Protein AF-A0A3D0XWC6-F1 (afdb_monomer_lite)

pLDDT: mean 75.86, std 12.55, range [39.06, 91.44]

Radius of gyration: 20.67 Å; chains: 1; bounding box: 57×22×53 Å

Foldseek 3Di:
DVVVLVVLLVVLVVVVVVPPPDDDDDPVSVVSNVVSVVVVVVCVVLVVQQVVLVVQQVVQLVCQVVVNAQEGEQELVSHDPPDPCSVVSDPVCVVVVCVVSVGDPSRHYHYHDDDDPPD

Structure (mmCIF, N/CA/C/O backbone):
data_AF-A0A3D0XWC6-F1
#
_entry.id   AF-A0A3D0XWC6-F1
#
loop_
_atom_site.group_PDB
_atom_site.id
_atom_site.type_symbol
_atom_site.label_atom_id
_atom_site.label_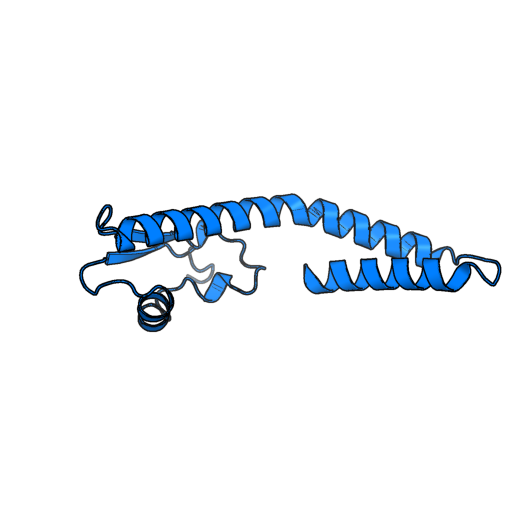alt_id
_atom_site.label_comp_id
_atom_site.label_asym_id
_atom_site.label_entity_id
_atom_site.label_seq_id
_atom_site.pdbx_PDB_ins_code
_atom_site.Cartn_x
_atom_site.Cartn_y
_atom_site.Cartn_z
_atom_site.occupancy
_atom_site.B_iso_or_equiv
_atom_site.auth_seq_id
_atom_site.auth_comp_id
_atom_site.auth_asym_id
_atom_site.auth_atom_id
_atom_site.pdbx_PDB_model_num
ATOM 1 N N . MET A 1 1 ? 4.866 -4.710 -11.194 1.00 57.28 1 MET A N 1
ATOM 2 C CA . MET A 1 1 ? 5.141 -3.732 -12.273 1.00 57.28 1 MET A CA 1
ATOM 3 C C . MET A 1 1 ? 6.253 -2.764 -11.883 1.00 57.28 1 MET A C 1
ATOM 5 O O . MET A 1 1 ? 7.289 -2.805 -12.520 1.00 57.28 1 MET A O 1
ATOM 9 N N . PHE A 1 2 ? 6.116 -1.983 -10.807 1.00 61.41 2 PHE A N 1
ATOM 10 C CA . PHE A 1 2 ? 7.127 -0.991 -10.390 1.00 61.41 2 PHE A CA 1
ATOM 11 C C . PHE A 1 2 ? 8.578 -1.521 -10.254 1.00 61.41 2 PHE A C 1
ATOM 13 O O . PHE A 1 2 ? 9.474 -0.887 -10.805 1.00 61.41 2 PHE A O 1
ATOM 20 N N . PRO A 1 3 ? 8.836 -2.707 -9.653 1.00 64.12 3 PRO A N 1
ATOM 21 C CA . PRO A 1 3 ? 10.198 -3.246 -9.563 1.00 64.12 3 PRO A CA 1
ATOM 22 C C . PRO A 1 3 ? 10.806 -3.588 -10.926 1.00 64.12 3 PRO A C 1
ATOM 24 O O . PRO A 1 3 ? 11.993 -3.386 -11.131 1.00 64.12 3 PRO A O 1
ATOM 27 N N . LEU A 1 4 ? 9.986 -4.066 -11.869 1.00 63.88 4 LEU A N 1
ATOM 28 C CA . LEU A 1 4 ? 10.430 -4.378 -13.228 1.00 63.88 4 LEU A CA 1
ATOM 29 C C . LEU A 1 4 ? 10.775 -3.104 -13.990 1.00 63.88 4 LEU A C 1
ATOM 31 O O . LEU A 1 4 ? 11.787 -3.067 -14.667 1.00 63.88 4 LEU A O 1
ATOM 35 N N . ILE A 1 5 ? 9.975 -2.048 -13.839 1.00 65.94 5 ILE A N 1
ATOM 36 C CA . ILE A 1 5 ? 10.244 -0.771 -14.500 1.00 65.94 5 ILE A CA 1
ATOM 37 C C . ILE A 1 5 ? 11.549 -0.151 -13.964 1.00 65.94 5 ILE A C 1
ATOM 39 O O . ILE A 1 5 ? 12.373 0.311 -14.751 1.00 65.94 5 ILE A O 1
ATOM 43 N N . ILE A 1 6 ? 11.767 -0.188 -12.643 1.00 66.88 6 ILE A N 1
ATOM 44 C CA . ILE A 1 6 ? 13.027 0.252 -12.021 1.00 66.88 6 ILE A CA 1
ATOM 45 C C . ILE A 1 6 ? 14.200 -0.603 -12.504 1.00 66.88 6 ILE A C 1
ATOM 47 O O . ILE A 1 6 ? 15.245 -0.054 -12.836 1.00 66.88 6 ILE A O 1
ATOM 51 N N . LEU A 1 7 ? 14.026 -1.926 -12.580 1.00 68.25 7 LEU A N 1
ATOM 52 C CA . LEU A 1 7 ? 15.052 -2.834 -13.082 1.00 68.25 7 LEU A CA 1
ATOM 53 C C . LEU A 1 7 ? 15.408 -2.514 -14.536 1.00 68.25 7 LEU A C 1
ATOM 55 O O . LEU A 1 7 ? 16.587 -2.436 -14.845 1.00 68.25 7 LEU A O 1
ATOM 59 N N . THR A 1 8 ? 14.426 -2.268 -15.407 1.00 67.06 8 THR A N 1
ATOM 60 C CA . THR A 1 8 ? 14.668 -1.892 -16.809 1.00 67.06 8 THR A CA 1
ATOM 61 C C . THR A 1 8 ? 15.379 -0.544 -16.920 1.00 67.06 8 THR A C 1
ATOM 63 O O . THR A 1 8 ? 16.280 -0.406 -17.742 1.00 67.06 8 THR A O 1
ATOM 66 N N . LEU A 1 9 ? 15.024 0.437 -16.079 1.00 66.75 9 LEU A N 1
ATOM 67 C CA . LEU A 1 9 ? 15.721 1.725 -16.031 1.00 66.75 9 LEU A CA 1
ATOM 68 C C . LEU A 1 9 ? 17.173 1.555 -15.560 1.00 66.75 9 LEU A C 1
ATOM 70 O O . LEU A 1 9 ? 18.082 2.089 -16.185 1.00 66.75 9 LEU A O 1
ATOM 74 N N . LEU A 1 10 ? 17.395 0.800 -14.482 1.00 69.38 10 LEU A N 1
ATOM 75 C CA . LEU A 1 10 ? 18.729 0.506 -13.956 1.00 69.38 10 LEU A CA 1
ATOM 76 C C . LEU A 1 10 ? 19.567 -0.267 -14.970 1.00 69.38 10 LEU A C 1
ATOM 78 O O . LEU A 1 10 ? 20.735 0.055 -15.138 1.00 69.38 10 LEU A O 1
ATOM 82 N N . LEU A 1 11 ? 18.975 -1.232 -15.682 1.00 67.19 11 LEU A N 1
ATOM 83 C CA . LEU A 1 11 ? 19.654 -1.959 -16.751 1.00 67.19 11 LEU A CA 1
ATOM 84 C C . LEU A 1 11 ? 20.095 -0.984 -17.846 1.00 67.19 11 LEU A C 1
ATOM 86 O O . LEU A 1 11 ? 21.275 -0.949 -18.171 1.00 67.19 11 LEU A O 1
ATOM 90 N N . ALA A 1 12 ? 19.181 -0.135 -18.326 1.00 65.69 12 ALA A N 1
ATOM 91 C CA . ALA A 1 12 ? 19.459 0.856 -19.363 1.00 65.69 12 ALA A CA 1
ATOM 92 C C . ALA A 1 12 ? 20.516 1.901 -18.947 1.00 65.69 12 ALA A C 1
ATOM 94 O O . ALA A 1 12 ? 21.336 2.317 -19.765 1.00 65.69 12 ALA A O 1
ATOM 95 N N . LEU A 1 13 ? 20.523 2.314 -17.675 1.00 66.38 13 LEU A N 1
ATOM 96 C CA . LEU A 1 13 ? 21.527 3.229 -17.120 1.00 66.38 13 LEU A CA 1
ATOM 97 C C . LEU A 1 13 ? 22.881 2.536 -16.922 1.00 66.38 13 LEU A C 1
ATOM 99 O O . LEU A 1 13 ? 23.910 3.097 -17.280 1.00 66.38 13 LEU A O 1
ATOM 103 N N . SER A 1 14 ? 22.890 1.298 -16.423 1.00 65.12 14 SER A N 1
ATOM 104 C CA . SER A 1 14 ? 24.118 0.519 -16.227 1.00 65.12 14 SER A CA 1
ATOM 105 C C . SER A 1 14 ? 24.807 0.168 -17.549 1.00 65.12 14 SER A C 1
ATOM 107 O O . SER A 1 14 ? 26.035 0.200 -17.631 1.00 65.12 14 SER A O 1
ATOM 109 N N . THR A 1 15 ? 24.037 -0.078 -18.616 1.00 63.44 15 THR A N 1
ATOM 110 C CA . THR A 1 15 ? 24.581 -0.209 -19.972 1.00 63.44 15 THR A CA 1
ATOM 111 C C . THR A 1 15 ? 25.120 1.122 -20.489 1.00 63.44 15 THR A C 1
ATOM 113 O O . THR A 1 15 ? 26.140 1.126 -21.158 1.00 63.44 15 THR A O 1
ATOM 116 N N . ALA A 1 16 ? 24.519 2.265 -20.146 1.00 61.06 16 ALA A N 1
ATOM 117 C CA . ALA A 1 16 ? 25.043 3.570 -20.556 1.00 61.06 16 ALA A CA 1
ATOM 118 C C . ALA A 1 16 ? 26.368 3.937 -19.850 1.00 61.06 16 ALA A C 1
ATOM 120 O O . ALA A 1 16 ? 27.263 4.492 -20.487 1.00 61.06 16 ALA A O 1
ATOM 121 N N . GLU A 1 17 ? 26.530 3.599 -18.565 1.00 55.00 17 GLU A N 1
ATOM 122 C CA . GLU A 1 17 ? 27.761 3.866 -17.798 1.00 55.00 17 GLU A CA 1
ATOM 123 C C . GLU A 1 17 ? 28.928 2.943 -18.187 1.00 55.00 17 GLU A C 1
ATOM 125 O O . GLU A 1 17 ? 30.071 3.393 -18.272 1.00 55.00 17 GLU A O 1
ATOM 130 N N . GLY A 1 18 ? 28.662 1.672 -18.514 1.00 53.81 18 GLY A N 1
ATOM 131 C CA . GLY A 1 18 ? 29.686 0.744 -19.021 1.00 53.81 18 GLY A CA 1
ATOM 132 C C . GLY A 1 18 ? 30.281 1.136 -20.385 1.00 53.81 18 GLY A C 1
ATOM 133 O O . GLY A 1 18 ? 31.334 0.627 -20.772 1.00 53.81 18 GLY A O 1
ATOM 134 N N . PHE A 1 19 ? 29.637 2.063 -21.102 1.00 49.38 19 PHE A N 1
ATOM 135 C CA . PHE A 1 19 ? 29.958 2.467 -22.475 1.00 49.38 19 PHE A CA 1
ATOM 136 C C . PHE A 1 19 ? 30.854 3.704 -22.599 1.00 49.38 19 PHE A C 1
ATOM 138 O O . PHE A 1 19 ? 31.242 4.065 -23.711 1.00 49.38 19 PHE A O 1
ATOM 145 N N . GLN A 1 20 ? 31.272 4.322 -21.489 1.00 49.31 20 GLN A N 1
ATOM 146 C CA . GLN A 1 20 ? 32.232 5.434 -21.536 1.00 49.31 20 GLN A CA 1
ATOM 147 C C . GLN A 1 20 ? 33.602 5.019 -22.130 1.00 49.31 20 GLN A C 1
ATOM 149 O O . GLN A 1 20 ? 34.410 5.882 -22.464 1.00 49.31 20 GLN A O 1
ATOM 154 N N . ASN A 1 21 ? 33.837 3.711 -22.324 1.00 54.09 21 ASN A N 1
ATOM 155 C CA . ASN A 1 21 ? 35.078 3.138 -22.848 1.00 54.09 21 ASN A CA 1
ATOM 156 C C . ASN A 1 21 ? 35.014 2.547 -24.273 1.00 54.09 21 ASN A C 1
ATOM 158 O O . ASN A 1 21 ? 36.070 2.175 -24.778 1.00 54.09 21 ASN A O 1
ATOM 162 N N . ASN A 1 22 ? 33.861 2.439 -24.950 1.00 49.38 22 ASN A N 1
ATOM 163 C CA . ASN A 1 22 ? 33.847 1.997 -26.356 1.00 49.38 22 ASN A CA 1
ATOM 164 C C . ASN A 1 22 ? 32.578 2.420 -27.108 1.00 49.38 22 ASN A C 1
ATOM 166 O O . ASN A 1 22 ? 31.469 2.343 -26.599 1.00 49.38 22 ASN A O 1
ATOM 170 N N . HIS A 1 23 ? 32.776 2.888 -28.337 1.00 52.88 23 HIS A N 1
ATOM 171 C CA . HIS A 1 23 ? 31.792 3.574 -29.169 1.00 52.88 23 HIS A CA 1
ATOM 172 C C . HIS A 1 23 ? 30.592 2.701 -29.605 1.00 52.88 23 HIS A C 1
ATOM 174 O O . HIS A 1 23 ? 30.757 1.540 -29.971 1.00 52.88 23 HIS A O 1
ATOM 180 N N . VAL A 1 24 ? 29.439 3.379 -29.729 1.00 56.16 24 VAL A N 1
ATOM 181 C CA . VAL A 1 24 ? 28.147 3.007 -30.358 1.00 56.16 24 VAL A CA 1
ATOM 182 C C . VAL A 1 24 ? 27.076 2.463 -29.399 1.00 56.16 24 VAL A C 1
ATOM 184 O O . VAL A 1 24 ? 26.922 1.262 -29.220 1.00 56.16 24 VAL A O 1
ATOM 187 N N . ILE A 1 25 ? 26.264 3.385 -28.869 1.00 58.34 25 ILE A N 1
ATOM 188 C CA . ILE A 1 25 ? 24.975 3.088 -28.223 1.00 58.34 25 ILE A CA 1
ATOM 189 C C . ILE A 1 25 ? 24.035 2.471 -29.271 1.00 58.34 25 ILE A C 1
ATOM 191 O O . ILE A 1 25 ? 23.836 3.050 -30.344 1.00 58.34 25 ILE A O 1
ATOM 195 N N . SER A 1 26 ? 23.438 1.315 -28.972 1.00 67.88 26 SER A N 1
ATOM 196 C CA . SER A 1 26 ? 22.482 0.665 -29.872 1.00 67.88 26 SER A CA 1
ATOM 197 C C . SER A 1 26 ? 21.122 1.370 -29.815 1.00 67.88 26 SER A C 1
ATOM 199 O O . SER A 1 26 ? 20.612 1.689 -28.742 1.00 67.88 26 SER A O 1
ATOM 201 N N . VAL A 1 27 ? 20.473 1.572 -30.967 1.00 67.81 27 VAL A N 1
ATOM 202 C CA . VAL A 1 27 ? 19.117 2.164 -31.062 1.00 67.81 27 VAL A CA 1
ATOM 203 C C . VAL A 1 27 ? 18.114 1.435 -30.155 1.00 67.81 27 VAL A C 1
ATOM 205 O O . VAL A 1 27 ? 17.230 2.057 -29.568 1.00 67.81 27 VAL A O 1
ATOM 208 N N . ILE A 1 28 ? 18.289 0.123 -29.986 1.00 69.88 28 ILE A N 1
ATOM 209 C CA . ILE A 1 28 ? 17.441 -0.725 -29.140 1.00 69.88 28 ILE A CA 1
ATOM 210 C C . ILE A 1 28 ? 17.544 -0.321 -27.660 1.00 69.88 28 ILE A C 1
ATOM 212 O O . ILE A 1 28 ? 16.533 -0.311 -26.959 1.00 69.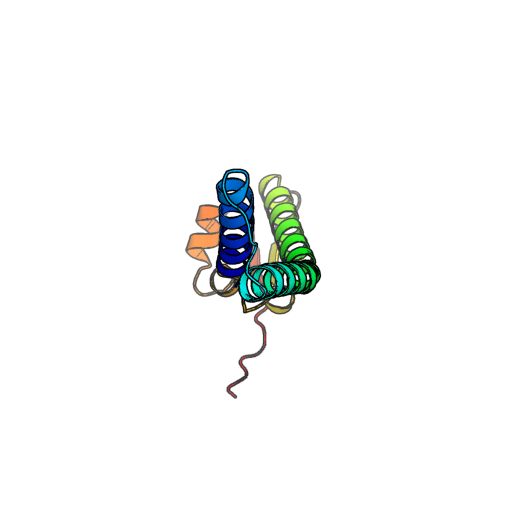88 28 ILE A O 1
ATOM 216 N N . GLU A 1 29 ? 18.731 0.060 -27.189 1.00 66.94 29 GLU A N 1
ATOM 217 C CA . GLU A 1 29 ? 18.974 0.451 -25.794 1.00 66.94 29 GLU A CA 1
ATOM 218 C C . GLU A 1 29 ? 18.319 1.797 -25.480 1.00 66.94 29 GLU A C 1
ATOM 220 O O . GLU A 1 29 ? 17.666 1.946 -24.447 1.00 66.94 29 GLU A O 1
ATOM 225 N N . VAL A 1 30 ? 18.395 2.752 -26.412 1.00 69.62 30 VAL A N 1
ATOM 226 C CA . VAL A 1 30 ? 17.707 4.047 -26.292 1.00 69.62 30 VAL A CA 1
ATOM 227 C C . VAL A 1 30 ? 16.193 3.848 -26.269 1.00 69.62 30 VAL A C 1
ATOM 229 O O . VAL A 1 30 ? 15.509 4.407 -25.411 1.00 69.62 30 VAL A O 1
ATOM 232 N N . CYS A 1 31 ? 15.653 3.009 -27.158 1.00 72.88 31 CYS A N 1
ATOM 233 C CA . CYS A 1 31 ? 14.229 2.679 -27.156 1.00 72.88 31 CYS A CA 1
ATOM 234 C C . CYS A 1 31 ? 13.798 2.005 -25.844 1.00 72.88 31 CYS A C 1
ATOM 236 O O . CYS A 1 31 ? 12.736 2.338 -25.313 1.00 72.88 31 CYS A O 1
ATOM 238 N N . ALA A 1 32 ? 14.613 1.106 -25.285 1.00 71.12 32 ALA A N 1
ATOM 239 C CA . ALA A 1 32 ? 14.329 0.456 -24.007 1.00 71.12 32 ALA A CA 1
ATOM 240 C C . ALA A 1 32 ? 14.344 1.457 -22.838 1.00 71.12 32 ALA A C 1
ATOM 242 O O . ALA A 1 32 ? 13.417 1.456 -22.026 1.00 71.12 32 ALA A O 1
ATOM 243 N N . ALA A 1 33 ? 15.332 2.356 -22.795 1.00 69.31 33 ALA A N 1
ATOM 244 C CA . ALA A 1 33 ? 15.447 3.405 -21.782 1.00 69.31 33 ALA A CA 1
ATOM 245 C C . ALA A 1 33 ? 14.247 4.362 -21.807 1.00 69.31 33 ALA A C 1
ATOM 247 O O . ALA A 1 33 ? 13.632 4.630 -20.774 1.00 69.31 33 ALA A O 1
ATOM 248 N N . VAL A 1 34 ? 13.869 4.834 -22.999 1.00 75.00 34 VAL A N 1
ATOM 249 C CA . VAL A 1 34 ? 12.709 5.716 -23.193 1.00 75.00 34 VAL A CA 1
ATOM 250 C C . VAL A 1 34 ? 11.416 5.003 -22.806 1.00 75.00 34 VAL A C 1
ATOM 252 O O . VAL A 1 34 ? 10.587 5.576 -22.103 1.00 75.00 34 VAL A O 1
ATOM 255 N N . THR A 1 35 ? 11.249 3.739 -23.200 1.00 74.94 35 THR A N 1
ATOM 256 C CA . THR A 1 35 ? 10.066 2.949 -22.828 1.00 74.94 35 THR A CA 1
ATOM 257 C C . THR A 1 35 ? 9.973 2.762 -21.312 1.00 74.94 35 THR A C 1
ATOM 259 O O . THR A 1 35 ? 8.899 2.936 -20.737 1.00 74.94 35 THR A O 1
ATOM 262 N N . ALA A 1 36 ? 11.094 2.474 -20.644 1.00 71.56 36 ALA A N 1
ATOM 263 C CA . ALA A 1 36 ? 11.151 2.362 -19.189 1.00 71.56 36 ALA A CA 1
ATOM 264 C C . ALA A 1 36 ? 10.821 3.694 -18.501 1.00 71.56 36 ALA A C 1
ATOM 266 O O . ALA A 1 36 ? 10.024 3.720 -17.564 1.00 71.56 36 ALA A O 1
ATOM 267 N N . LEU A 1 37 ? 11.363 4.808 -18.998 1.00 74.25 37 LEU A N 1
ATOM 268 C CA . LEU A 1 37 ? 11.084 6.143 -18.476 1.00 74.25 37 LEU A CA 1
ATOM 269 C C . LEU A 1 37 ? 9.605 6.517 -18.630 1.00 74.25 37 LEU A C 1
ATOM 271 O O . LEU A 1 37 ? 8.978 6.981 -17.679 1.00 74.25 37 LEU A O 1
ATOM 275 N N . LEU A 1 38 ? 9.018 6.271 -19.803 1.00 78.12 38 LEU A N 1
ATOM 276 C CA . LEU A 1 38 ? 7.595 6.504 -20.042 1.00 78.12 38 LEU A CA 1
ATOM 277 C C . LEU A 1 38 ? 6.729 5.628 -19.133 1.00 78.12 38 LEU A C 1
ATOM 279 O O . LEU A 1 38 ? 5.744 6.119 -18.581 1.00 78.12 38 LEU A O 1
ATOM 283 N N . ALA A 1 39 ? 7.103 4.366 -18.920 1.00 76.31 39 ALA A N 1
ATOM 284 C CA . ALA A 1 39 ? 6.409 3.481 -17.991 1.00 76.31 39 ALA A CA 1
ATOM 285 C C . ALA A 1 39 ? 6.510 3.968 -16.532 1.00 76.31 39 ALA A C 1
ATOM 287 O O . ALA A 1 39 ? 5.521 3.879 -15.802 1.00 76.31 39 ALA A O 1
ATOM 288 N N . LEU A 1 40 ? 7.650 4.537 -16.109 1.00 73.00 40 LEU A N 1
ATOM 289 C CA . LEU A 1 40 ? 7.782 5.173 -14.789 1.00 73.00 40 LEU A CA 1
ATOM 290 C C . LEU A 1 40 ? 6.845 6.363 -14.659 1.00 73.00 40 LEU A C 1
ATOM 292 O O . LEU A 1 40 ? 6.098 6.430 -13.688 1.00 73.00 40 LEU A O 1
ATOM 296 N N . LEU A 1 41 ? 6.853 7.264 -15.644 1.00 76.56 41 LEU A N 1
ATOM 297 C CA . LEU A 1 41 ? 6.006 8.456 -15.645 1.00 76.56 41 LEU A CA 1
ATOM 298 C C . LEU A 1 41 ? 4.520 8.084 -15.557 1.00 76.56 41 LEU A C 1
ATOM 300 O O . LEU A 1 41 ? 3.789 8.661 -14.754 1.00 76.56 41 LEU A O 1
ATOM 304 N N . HIS A 1 42 ? 4.089 7.057 -16.294 1.00 76.94 42 HIS A N 1
ATOM 305 C CA . HIS A 1 42 ? 2.719 6.540 -16.213 1.00 76.94 42 HIS A CA 1
ATOM 306 C C . HIS A 1 42 ? 2.401 5.891 -14.857 1.00 76.94 42 HIS A C 1
ATOM 308 O O . HIS A 1 42 ? 1.253 5.919 -14.413 1.00 76.94 42 HIS A O 1
ATOM 314 N N . ALA A 1 43 ? 3.396 5.329 -14.167 1.00 72.44 43 ALA A N 1
ATOM 315 C CA . ALA A 1 43 ? 3.215 4.716 -12.855 1.00 72.44 43 ALA A CA 1
ATOM 316 C C . ALA A 1 43 ? 3.136 5.732 -11.696 1.00 72.44 43 ALA A C 1
ATOM 318 O O . ALA A 1 43 ? 2.676 5.355 -10.616 1.00 72.44 43 ALA A O 1
ATOM 319 N N . ILE A 1 44 ? 3.517 7.005 -11.900 1.00 76.38 44 ILE A N 1
ATOM 320 C CA . ILE A 1 44 ? 3.526 8.040 -10.845 1.00 76.38 44 ILE A CA 1
ATOM 321 C C . ILE A 1 44 ? 2.126 8.283 -10.275 1.00 76.38 44 ILE A C 1
ATOM 323 O O . ILE A 1 44 ? 1.957 8.255 -9.060 1.00 76.38 44 ILE A O 1
ATOM 327 N N . GLY A 1 45 ? 1.112 8.495 -11.118 1.00 76.69 45 GLY A N 1
ATOM 328 C CA . GLY A 1 45 ? -0.255 8.770 -10.650 1.00 76.69 45 GLY A CA 1
ATOM 329 C C . GLY A 1 45 ? -0.836 7.635 -9.787 1.00 76.69 45 GLY A C 1
ATOM 330 O O . GLY A 1 45 ? -1.270 7.867 -8.652 1.00 76.69 45 GLY A O 1
ATOM 331 N N . PRO A 1 46 ? -0.791 6.378 -10.265 1.00 74.62 46 PRO A N 1
ATOM 332 C CA . PRO A 1 46 ? -1.138 5.210 -9.463 1.00 74.62 46 PRO A CA 1
ATOM 333 C C . PRO A 1 46 ? -0.323 5.084 -8.171 1.00 74.62 46 PRO A C 1
ATOM 335 O O . PRO A 1 46 ? -0.874 4.689 -7.151 1.00 74.62 46 PRO A O 1
ATOM 338 N N . PHE A 1 47 ? 0.970 5.420 -8.187 1.00 76.50 47 PHE A N 1
ATOM 339 C CA . PHE A 1 47 ? 1.810 5.392 -6.988 1.00 76.50 47 PHE A CA 1
ATOM 340 C C . PHE A 1 47 ? 1.391 6.453 -5.969 1.00 76.50 47 PHE A C 1
ATOM 342 O O . PHE A 1 47 ? 1.206 6.128 -4.802 1.00 76.50 47 PHE A O 1
ATOM 349 N N . GLN A 1 48 ? 1.175 7.697 -6.401 1.00 80.25 48 GLN A N 1
ATOM 350 C CA . GLN A 1 48 ? 0.774 8.803 -5.529 1.00 80.25 48 GLN A CA 1
ATOM 351 C C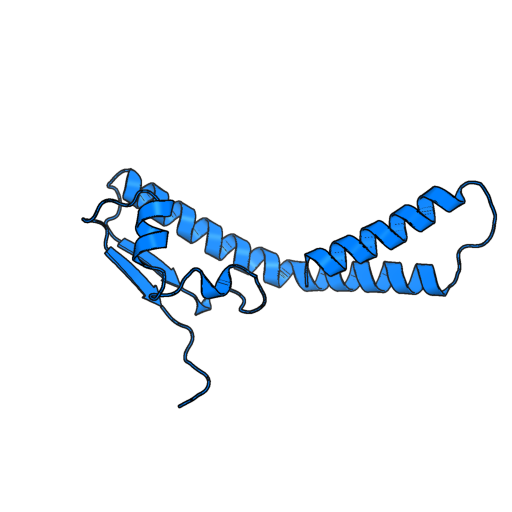 . GLN A 1 48 ? -0.582 8.556 -4.868 1.00 80.25 48 GLN A C 1
ATOM 353 O O . GLN A 1 48 ? -0.717 8.752 -3.664 1.00 80.25 48 GLN A O 1
ATOM 358 N N . SER A 1 49 ? -1.574 8.086 -5.629 1.00 80.88 49 SER A N 1
ATOM 359 C CA . SER A 1 49 ? -2.895 7.748 -5.076 1.00 80.88 49 SER A CA 1
ATOM 360 C C . SER A 1 49 ? -2.813 6.623 -4.042 1.00 80.88 49 SER A C 1
ATOM 362 O O . SER A 1 49 ? -3.380 6.738 -2.955 1.00 80.88 49 SER A O 1
ATOM 364 N N . ASN A 1 50 ? -2.044 5.572 -4.335 1.00 82.06 50 ASN A N 1
ATOM 365 C CA . ASN A 1 50 ? -1.871 4.445 -3.426 1.00 82.06 50 ASN A CA 1
ATOM 366 C C . ASN A 1 50 ? -1.064 4.835 -2.174 1.00 82.06 50 ASN A C 1
ATOM 368 O O . ASN A 1 50 ? -1.382 4.408 -1.066 1.00 82.06 50 ASN A O 1
ATOM 372 N N . PHE A 1 51 ? -0.056 5.694 -2.336 1.00 82.69 51 PHE A N 1
ATOM 373 C CA . PHE A 1 51 ? 0.725 6.256 -1.238 1.00 82.69 51 PHE A CA 1
ATOM 374 C C . PHE A 1 51 ? -0.127 7.160 -0.342 1.00 82.69 51 PHE A C 1
ATOM 376 O O . PHE A 1 51 ? -0.061 7.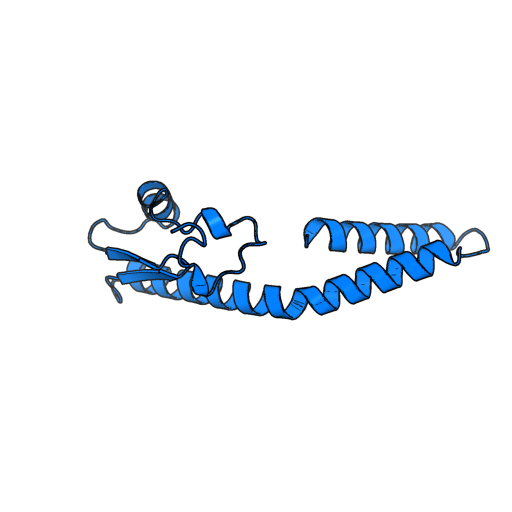037 0.877 1.00 82.69 51 PHE A O 1
ATOM 383 N N . ALA A 1 52 ? -0.984 8.006 -0.918 1.00 85.50 52 ALA A N 1
ATOM 384 C CA . ALA A 1 52 ? -1.915 8.836 -0.158 1.00 85.50 52 ALA A CA 1
ATOM 385 C C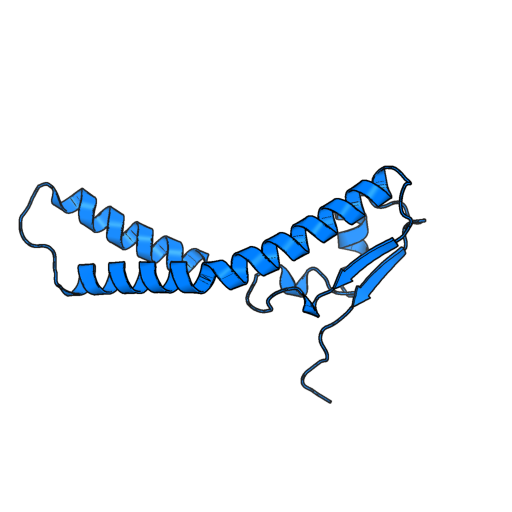 . ALA A 1 52 ? -2.920 7.988 0.640 1.00 85.50 52 ALA A C 1
ATOM 387 O O . ALA A 1 52 ? -3.177 8.271 1.809 1.00 85.50 52 ALA A O 1
ATOM 388 N N . ALA A 1 53 ? -3.449 6.914 0.042 1.00 86.62 53 ALA A N 1
ATOM 389 C CA . ALA A 1 53 ? -4.319 5.970 0.741 1.00 86.62 53 ALA A CA 1
ATOM 390 C C . ALA A 1 53 ? -3.592 5.277 1.908 1.00 86.62 53 ALA A C 1
ATOM 392 O O . ALA A 1 53 ? -4.147 5.167 3.001 1.00 86.62 53 ALA A O 1
ATOM 393 N N . TYR A 1 54 ? -2.335 4.872 1.706 1.00 86.00 54 TYR A N 1
ATOM 394 C CA . TYR A 1 54 ? -1.504 4.301 2.766 1.00 86.00 54 TYR A CA 1
ATOM 395 C C . TYR A 1 54 ? -1.211 5.306 3.891 1.00 86.00 54 TYR A C 1
ATOM 397 O O . TYR A 1 54 ? -1.349 4.978 5.067 1.00 86.00 54 TYR A O 1
ATOM 405 N N . GLN A 1 55 ? -0.870 6.552 3.554 1.00 89.06 55 GLN A N 1
ATOM 406 C CA . GLN A 1 55 ? -0.652 7.610 4.544 1.00 89.06 55 GLN A CA 1
ATOM 407 C C . GLN A 1 55 ? -1.905 7.898 5.379 1.00 89.06 55 GLN A C 1
ATOM 409 O O . GLN A 1 55 ? -1.795 8.159 6.577 1.00 89.06 55 GLN A O 1
ATOM 414 N N . ASP A 1 56 ? -3.097 7.839 4.781 1.00 90.25 56 ASP A N 1
ATOM 415 C CA . ASP A 1 56 ? -4.344 8.006 5.528 1.00 90.25 56 ASP A CA 1
ATOM 416 C C . ASP A 1 56 ? -4.579 6.854 6.518 1.00 90.25 56 ASP A C 1
ATOM 418 O O . ASP A 1 56 ? -4.981 7.104 7.655 1.00 90.25 56 ASP A O 1
ATOM 422 N N . ILE A 1 57 ? -4.255 5.614 6.133 1.00 89.19 57 ILE A N 1
ATOM 423 C CA . ILE A 1 57 ? -4.279 4.454 7.039 1.00 89.19 57 ILE A CA 1
ATOM 424 C C . ILE A 1 57 ? -3.314 4.674 8.210 1.00 89.19 57 ILE A C 1
ATOM 426 O O . ILE A 1 57 ? -3.730 4.573 9.362 1.00 89.19 57 ILE A O 1
ATOM 430 N N . GLU A 1 58 ? -2.056 5.035 7.941 1.00 90.69 58 GLU A N 1
ATOM 431 C CA . GLU A 1 58 ? -1.049 5.317 8.978 1.00 90.69 58 GLU A CA 1
ATOM 432 C C . GLU A 1 58 ? -1.502 6.428 9.931 1.00 90.69 58 GLU A C 1
ATOM 434 O O . GLU A 1 58 ? -1.363 6.328 11.152 1.00 90.69 58 GLU A O 1
ATOM 439 N N . ARG A 1 59 ? -2.119 7.485 9.395 1.00 91.44 59 ARG A N 1
ATOM 440 C CA . ARG A 1 59 ? -2.683 8.574 10.197 1.00 91.44 59 ARG A CA 1
ATOM 441 C C . ARG A 1 59 ? -3.801 8.079 11.116 1.00 91.44 59 ARG A C 1
ATOM 443 O O . ARG A 1 59 ? -3.812 8.432 12.295 1.00 91.44 59 ARG A O 1
ATOM 450 N N . GLN A 1 60 ? -4.724 7.262 10.606 1.00 91.12 60 GLN A N 1
ATOM 451 C CA . GLN A 1 60 ? -5.815 6.686 11.400 1.00 91.12 60 GLN A CA 1
ATOM 452 C C . GLN A 1 60 ? -5.298 5.711 12.466 1.00 91.12 60 GLN A C 1
ATOM 454 O O . GLN A 1 60 ? -5.767 5.747 13.603 1.00 91.12 60 GLN A O 1
ATOM 459 N N . VAL A 1 61 ? -4.311 4.878 12.127 1.00 91.00 61 VAL A N 1
ATOM 460 C CA . VAL A 1 61 ? -3.650 3.962 13.067 1.00 91.00 61 VAL A CA 1
ATOM 461 C C . VAL A 1 61 ? -2.972 4.741 14.187 1.00 91.00 61 VAL A C 1
ATOM 463 O O . VAL A 1 61 ? -3.167 4.416 15.357 1.00 91.00 61 VAL A O 1
ATOM 466 N N . ASN A 1 62 ? -2.224 5.796 13.862 1.00 91.06 62 ASN A N 1
ATOM 467 C CA . ASN A 1 62 ? -1.582 6.635 14.871 1.00 91.06 62 ASN A CA 1
ATOM 468 C C . ASN A 1 62 ? -2.618 7.320 15.768 1.00 91.06 62 ASN A C 1
ATOM 470 O O . ASN A 1 62 ? -2.506 7.242 16.990 1.00 91.06 62 ASN A O 1
ATOM 474 N N . ALA A 1 63 ? -3.676 7.897 15.192 1.00 88.88 63 ALA A N 1
ATOM 475 C CA . ALA A 1 63 ? -4.779 8.455 15.973 1.00 88.88 63 ALA A CA 1
ATOM 476 C C . ALA A 1 63 ? -5.410 7.406 16.908 1.00 88.88 63 ALA A C 1
ATOM 478 O O . ALA A 1 63 ? -5.721 7.711 18.059 1.00 88.88 63 ALA A O 1
ATOM 479 N N . ALA A 1 64 ? -5.551 6.157 16.455 1.00 89.19 64 ALA A N 1
ATOM 480 C CA . ALA A 1 64 ? -6.077 5.072 17.275 1.00 89.19 64 ALA A CA 1
ATOM 481 C C . ALA A 1 64 ? -5.120 4.631 18.393 1.00 89.19 64 ALA A C 1
ATOM 483 O O . ALA A 1 64 ? -5.558 4.389 19.518 1.00 89.19 64 ALA A O 1
ATOM 484 N N . ARG A 1 65 ? -3.810 4.592 18.127 1.00 85.94 65 ARG A N 1
ATOM 485 C CA . ARG A 1 65 ? -2.780 4.294 19.136 1.00 85.94 65 ARG A CA 1
ATOM 486 C C . ARG A 1 65 ? -2.746 5.331 20.257 1.00 85.94 65 ARG A C 1
ATOM 488 O O . ARG A 1 65 ? -2.599 4.961 21.416 1.00 85.94 65 ARG A O 1
ATOM 495 N N . PHE A 1 66 ? -2.936 6.608 19.928 1.00 87.50 66 PHE A N 1
ATOM 496 C CA . PHE A 1 66 ? -3.002 7.695 20.912 1.00 87.50 66 PHE A CA 1
ATOM 497 C C . PHE A 1 66 ? -4.398 7.884 21.534 1.00 87.50 66 PHE A C 1
ATOM 499 O O . PHE A 1 66 ? -4.619 8.854 22.254 1.00 87.50 66 PHE A O 1
ATOM 506 N N . GLY A 1 67 ? -5.350 6.981 21.266 1.00 83.38 67 GLY A N 1
ATOM 507 C CA . GLY A 1 67 ? -6.700 7.028 21.839 1.00 83.38 67 GLY A CA 1
ATOM 508 C C . GLY A 1 67 ? -7.584 8.164 21.312 1.00 83.38 67 GLY A C 1
ATOM 509 O O . GLY A 1 67 ? -8.623 8.452 21.898 1.00 83.38 67 GLY A O 1
ATOM 510 N N . GLN A 1 68 ? -7.190 8.810 20.213 1.00 86.19 68 GLN A N 1
ATOM 511 C CA . GLN A 1 68 ? -7.933 9.903 19.574 1.00 86.19 68 GLN A CA 1
ATOM 512 C C . GLN A 1 68 ? -9.032 9.390 18.632 1.00 86.19 68 GLN A C 1
ATOM 514 O O . GLN A 1 68 ? -9.982 10.108 18.331 1.00 86.19 68 GLN A O 1
ATOM 519 N N . SER A 1 69 ? -8.911 8.147 18.160 1.00 86.56 69 SER A N 1
ATOM 520 C CA . SER A 1 69 ? -9.918 7.461 17.350 1.00 86.56 69 SER A CA 1
ATOM 521 C C . SER A 1 69 ? -10.102 6.028 17.838 1.00 86.56 69 SER A C 1
ATOM 523 O O . SER A 1 69 ? -9.156 5.377 18.262 1.00 86.56 69 SER A O 1
ATOM 525 N N . ASN A 1 70 ? -11.318 5.503 17.719 1.00 86.94 70 ASN A N 1
ATOM 526 C CA . ASN A 1 70 ? -11.610 4.091 17.987 1.00 86.94 70 ASN A CA 1
ATOM 527 C C . ASN A 1 70 ? -11.896 3.311 16.703 1.00 86.94 70 ASN A C 1
ATOM 529 O O . ASN A 1 70 ? -12.365 2.178 16.774 1.00 86.94 70 ASN A O 1
ATOM 533 N N . VAL A 1 71 ? -11.683 3.917 15.534 1.00 87.75 71 VAL A N 1
ATOM 534 C CA . VAL A 1 71 ? -11.971 3.295 14.242 1.00 87.75 71 VAL A CA 1
ATOM 535 C C . VAL A 1 71 ? -10.799 3.510 13.296 1.00 87.75 71 VAL A C 1
ATOM 537 O O . VAL A 1 71 ? -10.346 4.640 13.118 1.00 87.75 71 VAL A O 1
ATOM 540 N N . VAL A 1 72 ? -10.352 2.423 12.670 1.00 88.69 72 VAL A N 1
ATOM 541 C CA . VAL A 1 72 ? -9.387 2.438 11.565 1.00 88.69 72 VAL A CA 1
ATOM 542 C C . VAL A 1 72 ? -10.064 1.810 10.356 1.00 88.69 72 VAL A C 1
ATOM 544 O O . VAL A 1 72 ? -10.582 0.695 10.441 1.00 88.69 72 VAL A O 1
ATOM 547 N N . THR A 1 73 ? -10.103 2.538 9.242 1.00 90.19 73 THR A N 1
ATOM 548 C CA . THR A 1 73 ? -10.755 2.091 8.010 1.00 90.19 73 THR A CA 1
ATOM 549 C C . THR A 1 73 ? -9.720 1.734 6.956 1.00 90.19 73 THR A C 1
ATOM 551 O O . THR A 1 73 ? -8.937 2.579 6.530 1.00 90.19 73 THR A O 1
ATOM 554 N N . PHE A 1 74 ? -9.783 0.495 6.487 1.00 87.81 74 PHE A N 1
ATOM 555 C CA . PHE A 1 74 ? -9.026 -0.014 5.356 1.00 87.81 74 PHE A CA 1
ATOM 556 C C . PHE A 1 74 ? -9.953 -0.066 4.140 1.00 87.81 74 PHE A C 1
ATOM 558 O O . PHE A 1 74 ? -10.816 -0.941 4.036 1.00 87.81 74 PHE A O 1
ATOM 565 N N . ASP A 1 75 ? -9.818 0.916 3.249 1.00 86.69 75 ASP A N 1
ATOM 566 C CA . ASP A 1 75 ? -10.638 1.034 2.042 1.00 86.69 75 ASP A CA 1
ATOM 567 C C . ASP A 1 75 ? -9.873 0.545 0.812 1.00 86.69 75 ASP A C 1
ATOM 569 O O . ASP A 1 75 ? -9.053 1.263 0.236 1.00 86.69 75 ASP A O 1
ATOM 573 N N . GLN A 1 76 ? -10.168 -0.685 0.391 1.00 83.44 76 GLN A N 1
ATOM 574 C CA . GLN A 1 76 ? -9.541 -1.294 -0.778 1.00 83.44 76 GLN A CA 1
ATOM 575 C C . GLN A 1 76 ? -9.914 -0.587 -2.081 1.00 83.44 76 GLN A C 1
ATOM 577 O O . GLN A 1 76 ? -9.161 -0.673 -3.042 1.00 83.44 76 GLN A O 1
ATOM 582 N N . ARG A 1 77 ? -11.023 0.163 -2.139 1.00 83.06 77 ARG A N 1
ATOM 583 C CA . ARG A 1 77 ? -11.424 0.894 -3.358 1.00 83.06 77 ARG A CA 1
ATOM 584 C C . ARG A 1 77 ? -10.473 2.038 -3.685 1.00 83.06 77 ARG A C 1
ATOM 586 O O . ARG A 1 77 ? -10.378 2.443 -4.839 1.00 83.06 77 ARG A O 1
ATOM 593 N N . LYS A 1 78 ? -9.786 2.562 -2.669 1.00 82.75 78 LYS A N 1
ATOM 594 C CA . LYS A 1 78 ? -8.766 3.609 -2.812 1.00 82.75 78 LYS A CA 1
ATOM 595 C C . LYS A 1 78 ? -7.392 3.045 -3.159 1.00 82.75 78 LYS A C 1
ATOM 597 O O . LYS A 1 78 ? -6.498 3.809 -3.511 1.00 82.75 78 LYS A O 1
ATOM 602 N N . LEU A 1 79 ? -7.222 1.729 -3.043 1.00 81.25 79 LEU A N 1
ATOM 603 C CA . LEU A 1 79 ? -5.968 1.051 -3.305 1.00 81.25 79 LEU A CA 1
ATOM 604 C C . LEU A 1 79 ? -5.962 0.478 -4.717 1.00 81.25 79 LEU A C 1
ATOM 606 O O . LEU A 1 79 ? -6.940 -0.092 -5.200 1.00 81.25 79 LEU A O 1
ATOM 610 N N . ASN A 1 80 ? -4.828 0.599 -5.392 1.00 78.25 80 ASN A N 1
ATOM 611 C CA . ASN A 1 80 ? -4.677 0.026 -6.718 1.00 78.25 80 ASN A CA 1
ATOM 612 C C . ASN A 1 80 ? -4.417 -1.487 -6.614 1.00 78.25 80 ASN A C 1
ATOM 614 O O . ASN A 1 80 ? -3.421 -1.913 -6.028 1.00 78.25 80 ASN A O 1
ATOM 618 N N . LYS A 1 81 ? -5.278 -2.296 -7.251 1.00 75.50 81 LYS A N 1
ATOM 619 C CA . LYS A 1 81 ? -5.205 -3.771 -7.257 1.00 75.50 81 LYS A CA 1
ATOM 620 C C . LYS A 1 81 ? -3.884 -4.359 -7.754 1.00 75.50 81 LYS A C 1
ATOM 622 O O . LYS A 1 81 ? -3.565 -5.503 -7.458 1.00 75.50 81 LYS A O 1
ATOM 627 N N . HIS A 1 82 ? -3.113 -3.593 -8.522 1.00 71.69 82 HIS A N 1
ATOM 628 C CA . HIS A 1 82 ? -1.834 -4.030 -9.077 1.00 71.69 82 HIS A CA 1
ATOM 629 C C . HIS A 1 82 ? -0.650 -3.849 -8.111 1.00 71.69 82 HIS A C 1
ATOM 631 O O . HIS A 1 82 ? 0.489 -4.143 -8.483 1.00 71.69 82 HIS A O 1
ATOM 637 N N . TYR A 1 83 ? -0.892 -3.368 -6.887 1.00 70.75 83 TYR A N 1
ATOM 638 C CA . TYR A 1 83 ? 0.121 -3.279 -5.837 1.00 70.75 83 TYR A CA 1
ATOM 639 C C . TYR A 1 83 ? 0.116 -4.513 -4.938 1.00 70.75 83 TYR A C 1
ATOM 641 O O . TYR A 1 83 ? -0.938 -5.010 -4.552 1.00 70.75 83 TYR A O 1
ATOM 649 N N . CYS A 1 84 ? 1.314 -4.957 -4.542 1.00 67.75 84 CYS A N 1
ATOM 650 C CA . CYS A 1 84 ? 1.516 -6.186 -3.768 1.00 67.75 84 CYS A CA 1
ATOM 651 C C . CYS A 1 84 ? 0.700 -6.247 -2.468 1.00 67.75 84 CYS A C 1
ATOM 653 O O . CYS A 1 84 ? 0.290 -7.325 -2.055 1.00 67.75 84 CYS A O 1
ATOM 655 N N . TYR A 1 85 ? 0.437 -5.101 -1.838 1.00 71.19 85 TYR A N 1
ATOM 656 C CA . TYR A 1 85 ? -0.262 -5.035 -0.553 1.00 71.19 85 TYR A CA 1
ATOM 657 C C . TYR A 1 85 ? -1.784 -4.910 -0.672 1.00 71.19 85 TYR A C 1
ATOM 659 O O . TYR A 1 85 ? -2.460 -4.878 0.348 1.00 71.19 85 TYR A O 1
ATOM 667 N N . PHE A 1 86 ? -2.355 -4.870 -1.880 1.00 76.12 86 PHE A N 1
ATOM 668 C CA . PHE A 1 86 ? -3.805 -4.734 -2.061 1.00 76.12 86 PHE A CA 1
ATOM 669 C C . PHE A 1 86 ? -4.597 -5.816 -1.301 1.00 76.12 86 PHE A C 1
ATOM 671 O O . PHE A 1 86 ? -5.543 -5.511 -0.571 1.00 76.12 86 PHE A O 1
ATOM 678 N N . ASN A 1 87 ? -4.153 -7.073 -1.405 1.00 77.25 87 ASN A N 1
ATOM 679 C CA . ASN A 1 87 ? -4.791 -8.206 -0.730 1.00 77.25 87 ASN A CA 1
ATOM 680 C C . ASN A 1 87 ? -4.583 -8.193 0.790 1.00 77.25 87 ASN A C 1
ATOM 682 O O . ASN A 1 87 ? -5.423 -8.721 1.520 1.00 77.25 87 ASN A O 1
ATOM 686 N N . ALA A 1 88 ? -3.500 -7.566 1.264 1.00 77.56 88 ALA A N 1
ATOM 687 C CA . ALA A 1 88 ? -3.171 -7.497 2.683 1.00 77.56 88 ALA A CA 1
ATOM 688 C C . ALA A 1 88 ? -4.184 -6.657 3.473 1.00 77.56 88 ALA A C 1
ATOM 690 O O . ALA A 1 88 ? -4.358 -6.891 4.658 1.00 77.56 88 ALA A O 1
ATOM 691 N N . PHE A 1 89 ? -4.905 -5.734 2.828 1.00 81.44 89 PHE A N 1
ATOM 692 C CA . PHE A 1 89 ? -5.922 -4.887 3.464 1.00 81.44 89 PHE A CA 1
ATOM 693 C C . PHE A 1 89 ? -7.339 -5.465 3.360 1.00 81.44 89 PHE A C 1
ATOM 695 O O . PHE A 1 89 ? -8.301 -4.742 3.100 1.00 81.44 89 PHE A O 1
ATOM 702 N N . SER A 1 90 ? -7.468 -6.779 3.534 1.00 82.00 90 SER A N 1
ATOM 703 C CA . SER A 1 90 ? -8.748 -7.484 3.492 1.00 82.00 90 SER A CA 1
ATOM 704 C C . SER A 1 90 ? -9.147 -8.012 4.866 1.00 82.00 90 SER A C 1
ATOM 706 O O . SER A 1 90 ? -8.318 -8.195 5.758 1.00 82.00 90 SER A O 1
ATOM 708 N N . GLN A 1 91 ? -10.439 -8.308 5.019 1.00 85.19 91 GLN A N 1
ATOM 709 C CA . GLN A 1 91 ? -10.984 -8.860 6.259 1.00 85.19 91 GLN A CA 1
ATOM 710 C C . GLN A 1 91 ? -10.341 -10.198 6.652 1.00 85.19 91 GLN A C 1
ATOM 712 O O . GLN A 1 91 ? -10.276 -10.506 7.841 1.00 85.19 91 GLN A O 1
ATOM 717 N N . ALA A 1 92 ? -9.822 -10.958 5.682 1.00 85.94 92 ALA A N 1
ATOM 718 C CA . ALA A 1 92 ? -9.123 -12.216 5.933 1.00 85.94 92 ALA A CA 1
ATOM 719 C C . ALA A 1 92 ? -7.884 -12.041 6.831 1.00 85.94 92 ALA A C 1
ATOM 721 O O . ALA A 1 92 ? -7.565 -12.942 7.597 1.00 85.94 92 ALA A O 1
ATOM 722 N N . TYR A 1 93 ? -7.242 -10.869 6.794 1.00 85.75 93 TYR A N 1
ATOM 723 C CA . TYR A 1 93 ? -6.039 -10.558 7.572 1.00 85.75 93 TYR A CA 1
ATOM 724 C C . TYR A 1 93 ? -6.334 -9.706 8.813 1.00 85.75 93 TYR A C 1
ATOM 726 O O . TYR A 1 93 ? -5.433 -9.068 9.346 1.00 85.75 93 TYR A O 1
ATOM 734 N N . HIS A 1 94 ? -7.584 -9.657 9.295 1.00 87.25 94 HIS A N 1
ATOM 735 C CA . HIS A 1 94 ? -7.959 -8.804 10.431 1.00 87.25 94 HIS A CA 1
ATOM 736 C C . HIS A 1 94 ? -7.042 -8.987 11.648 1.00 87.25 94 HIS A C 1
ATOM 738 O O . HIS A 1 94 ? -6.567 -7.998 12.204 1.00 87.25 94 HIS A O 1
ATOM 744 N N . TYR A 1 95 ? -6.784 -10.239 12.039 1.00 87.12 95 TYR A N 1
ATOM 745 C CA . TYR A 1 95 ? -5.933 -10.559 13.185 1.00 87.12 95 TYR A CA 1
ATOM 746 C C . TYR A 1 95 ? -4.489 -10.086 12.967 1.00 87.12 95 TYR A C 1
ATOM 748 O O . TYR A 1 95 ? -3.934 -9.382 13.811 1.00 87.12 95 TYR A O 1
ATOM 756 N N . ASP A 1 96 ? -3.921 -10.391 11.800 1.00 89.06 96 ASP A N 1
ATOM 757 C CA . ASP A 1 96 ? -2.549 -10.018 11.453 1.00 89.06 96 ASP A CA 1
ATOM 758 C C . ASP A 1 96 ? -2.378 -8.498 11.388 1.00 89.06 96 ASP A C 1
ATOM 760 O O . ASP A 1 96 ? -1.405 -7.963 11.908 1.00 89.06 96 ASP A O 1
ATOM 764 N N . ILE A 1 97 ? -3.348 -7.781 10.813 1.00 88.19 97 ILE A N 1
ATOM 765 C CA . ILE A 1 97 ? -3.371 -6.313 10.758 1.00 88.19 97 ILE A CA 1
ATOM 766 C C . ILE A 1 97 ? -3.442 -5.732 12.170 1.00 88.19 97 ILE A C 1
ATOM 768 O O . ILE A 1 97 ? -2.702 -4.802 12.496 1.00 88.19 97 ILE A O 1
ATOM 772 N N . GLN A 1 98 ? -4.319 -6.269 13.021 1.00 89.06 98 GLN A N 1
ATOM 773 C CA . GLN A 1 98 ? -4.454 -5.804 14.397 1.00 89.06 98 GLN A CA 1
ATOM 774 C C . GLN A 1 98 ? -3.138 -5.973 15.169 1.00 89.06 98 GLN A C 1
ATOM 776 O O . GLN A 1 98 ? -2.715 -5.047 15.864 1.00 89.06 98 GLN A O 1
ATOM 781 N N . GLN A 1 99 ? -2.475 -7.121 15.012 1.00 89.75 99 GLN A N 1
ATOM 782 C CA . GLN A 1 99 ? -1.197 -7.411 15.653 1.00 89.75 99 GLN A CA 1
ATOM 783 C C . GLN A 1 99 ? -0.057 -6.563 15.076 1.00 89.75 99 GLN A C 1
ATOM 785 O O . GLN A 1 99 ? 0.688 -5.949 15.838 1.00 89.75 99 GLN A O 1
ATOM 790 N N . TYR A 1 100 ? 0.053 -6.475 13.749 1.00 88.81 100 TYR A N 1
ATOM 791 C CA . TYR A 1 100 ? 1.076 -5.700 13.046 1.00 88.81 100 TYR A CA 1
ATOM 792 C C . TYR A 1 100 ? 1.050 -4.224 13.455 1.00 88.81 100 TYR A C 1
ATOM 794 O O . TYR A 1 100 ? 2.080 -3.633 13.780 1.00 88.81 100 TYR A O 1
ATOM 802 N N . TYR A 1 101 ? -0.145 -3.634 13.516 1.00 87.19 101 TYR A N 1
ATOM 803 C CA . TYR A 1 101 ? -0.316 -2.249 13.939 1.00 87.19 101 TYR A CA 1
ATOM 804 C C . TYR A 1 101 ? -0.429 -2.081 15.461 1.00 87.19 101 TYR A C 1
ATOM 806 O O . TYR A 1 101 ? -0.553 -0.945 15.924 1.00 87.19 101 TYR A O 1
ATOM 814 N N . GLY A 1 102 ? -0.329 -3.145 16.262 1.00 87.06 102 GLY A N 1
ATOM 815 C CA . GLY A 1 102 ? -0.424 -3.068 17.724 1.00 87.06 102 GLY A CA 1
ATOM 816 C C . GLY A 1 102 ? -1.717 -2.394 18.199 1.00 87.06 102 GLY A C 1
ATOM 817 O O . GLY A 1 102 ? -1.703 -1.613 19.151 1.00 87.06 102 GLY A O 1
ATOM 818 N N . LEU A 1 103 ? -2.823 -2.619 17.484 1.00 87.06 103 LEU A N 1
ATOM 819 C CA . LEU A 1 103 ? -4.103 -1.979 17.766 1.00 87.06 103 LEU A CA 1
ATOM 820 C C . LEU A 1 103 ? -4.778 -2.663 18.959 1.00 87.06 103 LEU A C 1
ATOM 822 O O . LEU A 1 103 ? -4.947 -3.883 19.002 1.00 87.06 103 LEU A O 1
ATOM 826 N N . ASN A 1 104 ? -5.206 -1.859 19.932 1.00 83.19 104 ASN A N 1
ATOM 827 C CA . ASN A 1 104 ? -5.954 -2.349 21.086 1.00 83.19 104 ASN A CA 1
ATOM 828 C C . ASN A 1 104 ? -7.276 -2.997 20.625 1.00 83.19 104 ASN A C 1
ATOM 830 O O . ASN A 1 104 ? -7.916 -2.493 19.707 1.00 83.19 104 ASN A O 1
ATOM 834 N N . ALA A 1 105 ? -7.733 -4.058 21.297 1.00 82.06 105 ALA A N 1
ATOM 835 C CA . ALA A 1 105 ? -9.002 -4.742 21.016 1.00 82.06 105 ALA A CA 1
ATOM 836 C C . ALA A 1 105 ? -10.242 -3.824 21.053 1.00 82.06 105 ALA A C 1
ATOM 838 O O . ALA A 1 105 ? -11.289 -4.164 20.508 1.00 82.06 105 ALA A O 1
ATOM 839 N N . LYS A 1 106 ? -10.138 -2.647 21.684 1.00 83.88 106 LYS A N 1
ATOM 840 C CA . LYS A 1 106 ? -11.189 -1.615 21.671 1.00 83.88 106 LYS A CA 1
ATOM 841 C C . LYS A 1 106 ? -11.300 -0.862 20.336 1.00 83.88 106 LYS A C 1
ATOM 843 O O . LYS A 1 106 ? -12.326 -0.229 20.088 1.00 83.88 106 LYS A O 1
ATOM 848 N N . VAL A 1 107 ? -10.269 -0.909 19.492 1.00 87.00 107 VAL A N 1
ATOM 849 C CA . VAL A 1 107 ? -10.246 -0.254 18.180 1.00 87.00 107 VAL A CA 1
ATOM 850 C C . VAL A 1 107 ? -10.999 -1.120 17.174 1.00 87.00 107 VAL A C 1
ATOM 852 O O . VAL A 1 107 ? -10.646 -2.268 16.923 1.00 87.00 107 VAL A O 1
ATOM 855 N N . LYS A 1 108 ? -12.042 -0.560 16.561 1.00 89.31 108 LYS A N 1
ATOM 856 C CA . LYS A 1 108 ? -12.810 -1.213 15.500 1.00 89.31 108 LYS A CA 1
ATOM 857 C C . LYS A 1 108 ? -12.090 -1.059 14.166 1.00 89.31 108 LYS A C 1
ATOM 859 O O . LYS A 1 108 ? -11.956 0.047 13.646 1.00 89.31 108 LYS A O 1
ATOM 864 N N . ILE A 1 109 ? -11.693 -2.180 13.579 1.00 88.88 109 ILE A N 1
ATOM 865 C CA . ILE A 1 109 ? -11.142 -2.217 12.226 1.00 88.88 109 ILE A CA 1
ATOM 866 C C . ILE A 1 109 ? -12.293 -2.397 11.232 1.00 88.88 109 ILE A C 1
ATOM 868 O O . ILE A 1 109 ? -13.051 -3.363 11.321 1.00 88.88 109 ILE A O 1
ATOM 872 N N . ARG A 1 110 ? -12.439 -1.463 10.290 1.00 89.81 110 ARG A N 1
ATOM 873 C CA . ARG A 1 110 ? -13.456 -1.505 9.233 1.00 89.81 110 ARG A CA 1
ATOM 874 C C . ARG A 1 110 ? -12.795 -1.790 7.891 1.00 89.81 110 ARG A C 1
ATOM 876 O O . ARG A 1 110 ? -11.930 -1.030 7.472 1.00 89.81 110 ARG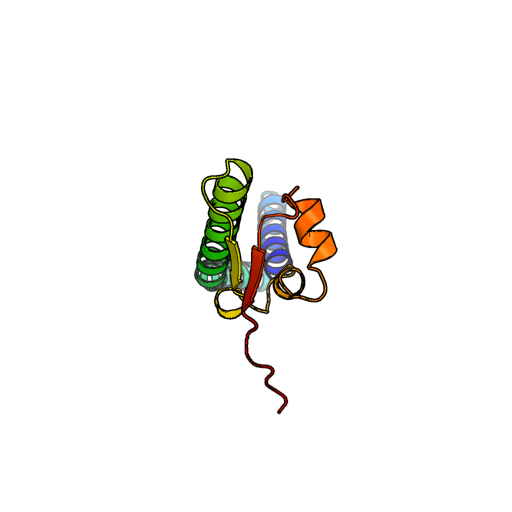 A O 1
ATOM 883 N N . PHE A 1 111 ? -13.266 -2.817 7.192 1.00 88.56 111 PHE A N 1
ATOM 884 C CA . PHE A 1 111 ? -12.851 -3.114 5.822 1.00 88.56 111 PHE A CA 1
ATOM 885 C C . PHE A 1 111 ? -13.925 -2.671 4.835 1.00 88.56 111 PHE A C 1
ATOM 887 O O . PHE A 1 111 ? -15.102 -2.982 5.014 1.00 88.56 111 PHE A O 1
ATOM 894 N N . ILE A 1 112 ? -13.521 -1.949 3.794 1.00 86.75 112 ILE A N 1
ATOM 895 C CA . ILE A 1 112 ? -14.378 -1.596 2.663 1.00 86.75 112 ILE A CA 1
ATOM 896 C C . ILE A 1 112 ? -13.781 -2.275 1.435 1.00 86.75 112 ILE A C 1
ATOM 898 O O . ILE A 1 112 ? -12.773 -1.827 0.893 1.00 86.75 112 ILE A O 1
ATOM 902 N N . ALA A 1 113 ? -14.391 -3.381 1.018 1.00 78.19 113 ALA A N 1
ATOM 903 C CA . ALA A 1 113 ? -13.950 -4.120 -0.156 1.00 78.19 113 ALA A CA 1
ATOM 904 C C . ALA A 1 113 ? -14.366 -3.397 -1.450 1.00 78.19 113 ALA A C 1
ATOM 906 O O . ALA A 1 113 ? -15.435 -2.767 -1.529 1.00 78.19 113 ALA A O 1
ATOM 907 N N . SER A 1 114 ? -13.535 -3.510 -2.488 1.00 64.75 114 SER A N 1
ATOM 908 C CA . SER A 1 114 ? -13.996 -3.318 -3.864 1.00 64.75 114 SER A CA 1
ATOM 909 C C . SER A 1 114 ? -14.955 -4.455 -4.204 1.00 64.75 114 SER A C 1
ATOM 911 O O . SER A 1 114 ? -14.652 -5.601 -3.880 1.00 64.75 114 SER A O 1
ATOM 913 N N . ALA A 1 115 ? -16.105 -4.155 -4.810 1.00 59.84 115 ALA A N 1
ATOM 914 C CA . ALA A 1 115 ? -17.048 -5.190 -5.227 1.00 59.84 115 ALA A CA 1
ATOM 915 C C . ALA A 1 115 ? -16.314 -6.276 -6.033 1.00 59.84 115 ALA A C 1
ATOM 917 O O . ALA A 1 115 ? -15.520 -5.952 -6.920 1.00 59.84 115 ALA A O 1
ATOM 918 N N . SER A 1 116 ? -16.550 -7.542 -5.680 1.00 46.53 116 SER A N 1
ATOM 919 C CA . SER A 1 116 ? -16.130 -8.681 -6.496 1.00 46.53 116 SER A CA 1
ATOM 920 C C . SER A 1 116 ? -16.719 -8.495 -7.900 1.00 46.53 116 SER A C 1
ATOM 922 O O . SER A 1 116 ? -17.913 -8.206 -7.984 1.00 46.53 116 SER A O 1
ATOM 924 N N . PRO A 1 117 ? -15.941 -8.627 -8.991 1.00 45.53 117 PRO A N 1
ATOM 925 C CA . PRO A 1 117 ? -16.503 -8.669 -10.338 1.00 45.53 117 PRO A CA 1
ATOM 926 C C . PRO A 1 117 ? -17.312 -9.947 -10.609 1.00 45.53 117 PRO A C 1
ATOM 928 O O . PRO A 1 117 ? -17.933 -10.035 -11.661 1.00 45.53 117 PRO A O 1
ATOM 931 N N . ASP A 1 118 ? -17.335 -10.896 -9.671 1.00 46.56 118 ASP A N 1
ATOM 932 C CA . ASP A 1 118 ? -18.058 -12.155 -9.806 1.00 46.56 118 ASP A CA 1
ATOM 933 C C . ASP A 1 118 ? -19.256 -12.169 -8.842 1.00 46.56 118 ASP A C 1
ATOM 935 O O . ASP A 1 118 ? -19.118 -12.509 -7.660 1.00 46.56 118 ASP A O 1
ATOM 939 N N . ALA A 1 119 ? -20.411 -11.739 -9.355 1.00 39.06 119 ALA A N 1
ATOM 940 C CA . ALA A 1 119 ? -21.755 -12.024 -8.854 1.00 39.06 119 ALA A CA 1
ATOM 941 C C . ALA A 1 119 ? -22.689 -12.225 -10.053 1.00 39.06 119 ALA A C 1
ATOM 943 O O . ALA A 1 119 ? -22.601 -11.406 -10.998 1.00 39.06 119 ALA A O 1
#

Sequence (119 aa):
MFPLIILTLLLALSTAEGFQNNHVISVIEVCAAVTALLALLHAIGPFQSNFAAYQDIERQVNAARFGQSNVVTFDQRKLNKHYCYFNAFSQAYHYDIQQYYGLNAKVKIRFIASASPDA

Secondary structure (DSSP, 8-state):
-HHHHHHHHHHHHHHHHGGGGSS---HHHHHHHHHHHHHHHHHHHHHHHHHHHHHHHHHHHHHHHTTS-SEEEEEGGGS-TTSTTTGGGSGGGHHHHHHHTT--TTSEEEEEPPPPS--